Protein AF-A0A7S2IYB5-F1 (afdb_monomer_lite)

Foldseek 3Di:
DDPPPVVVVVLPPDVVSVCCVVVPQVVVLVVVVVVVVVCVVVVDPDDDDDDDDDDPPPCPVVSQVSSCVVCVVVVHHDDDDDQVVFFDDPVVLVVQCVVPVVDPQSNDPDDPPRGHPVVD

Structure (mmCIF, N/CA/C/O backbone):
data_AF-A0A7S2IYB5-F1
#
_entry.id   AF-A0A7S2IYB5-F1
#
loop_
_atom_site.group_PDB
_atom_site.id
_atom_site.type_symbol
_atom_site.label_atom_id
_atom_site.label_alt_id
_atom_site.label_comp_id
_atom_site.label_asym_id
_atom_site.label_entity_id
_atom_site.label_seq_id
_atom_site.pdbx_PDB_ins_code
_atom_site.Cartn_x
_atom_site.Cartn_y
_atom_site.Cartn_z
_atom_site.occupancy
_atom_site.B_iso_or_equiv
_atom_site.auth_seq_id
_atom_site.auth_comp_id
_atom_site.auth_asym_id
_atom_site.auth_atom_id
_atom_site.pdbx_PDB_model_num
ATOM 1 N N . ALA A 1 1 ? -10.067 -27.951 11.294 1.00 40.94 1 ALA A N 1
ATOM 2 C CA . ALA A 1 1 ? -9.115 -28.017 12.411 1.00 40.94 1 ALA A CA 1
ATOM 3 C C . ALA A 1 1 ? -7.715 -28.111 11.829 1.00 40.94 1 ALA A C 1
ATOM 5 O O . ALA A 1 1 ? -7.476 -28.970 10.992 1.00 40.94 1 ALA A O 1
ATOM 6 N N . ASP A 1 2 ? -6.868 -27.176 12.244 1.00 42.50 2 ASP A N 1
ATOM 7 C CA . ASP A 1 2 ? -5.415 -27.319 12.322 1.00 42.50 2 ASP A CA 1
ATOM 8 C C . ASP A 1 2 ? -4.551 -27.284 11.042 1.00 42.50 2 ASP A C 1
ATOM 10 O O . ASP A 1 2 ? -3.889 -28.244 10.660 1.00 42.50 2 ASP A O 1
ATOM 14 N N . ARG A 1 3 ? -4.496 -26.107 10.405 1.00 30.77 3 ARG A N 1
ATOM 15 C CA . ARG A 1 3 ? -3.267 -25.640 9.724 1.00 30.77 3 ARG A CA 1
ATOM 16 C C . ARG A 1 3 ? -2.701 -24.337 10.302 1.00 30.77 3 ARG A C 1
ATOM 18 O O . ARG A 1 3 ? -1.641 -23.899 9.879 1.00 30.77 3 ARG A O 1
ATOM 25 N N . LEU A 1 4 ? -3.401 -23.750 11.275 1.00 40.91 4 LEU A N 1
ATOM 26 C CA . LEU A 1 4 ? -2.976 -22.565 12.024 1.00 40.91 4 LEU A CA 1
ATOM 27 C C . LEU A 1 4 ? -2.431 -22.913 13.419 1.00 40.91 4 LEU A C 1
ATOM 29 O O . LEU A 1 4 ? -1.727 -22.092 13.985 1.00 40.91 4 LEU A O 1
ATOM 33 N N . GLY A 1 5 ? -2.721 -24.095 13.980 1.00 30.30 5 GLY A N 1
ATOM 34 C CA . GLY A 1 5 ? -2.285 -24.453 15.335 1.00 30.30 5 GLY A CA 1
ATOM 35 C C . GLY A 1 5 ? -0.816 -24.860 15.384 1.00 30.30 5 GLY A C 1
ATOM 36 O O . GLY A 1 5 ? -0.058 -24.317 16.175 1.00 30.30 5 GLY A O 1
ATOM 37 N N . ALA A 1 6 ? -0.369 -25.714 14.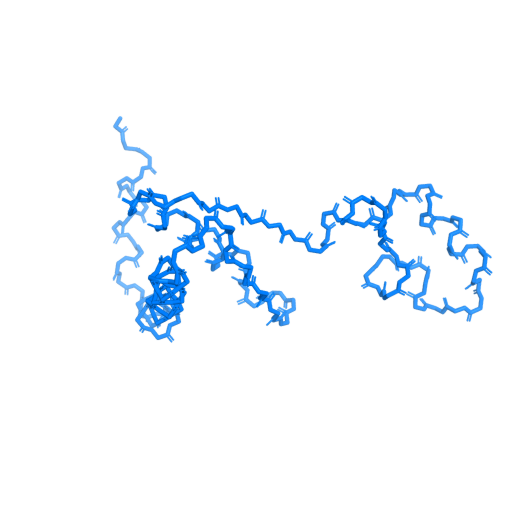461 1.00 36.09 6 ALA A N 1
ATOM 38 C CA . ALA A 1 6 ? 1.021 -26.187 14.449 1.00 36.09 6 ALA A CA 1
ATOM 39 C C . ALA A 1 6 ? 2.078 -25.112 14.094 1.00 36.09 6 ALA A C 1
ATOM 41 O O . ALA A 1 6 ? 3.246 -25.270 14.439 1.00 36.09 6 ALA A O 1
ATOM 42 N N . ALA A 1 7 ? 1.694 -24.028 13.405 1.00 41.44 7 ALA A N 1
ATOM 43 C CA . ALA A 1 7 ? 2.596 -22.916 13.073 1.00 41.44 7 ALA A CA 1
ATOM 44 C C . ALA A 1 7 ? 2.619 -21.811 14.148 1.00 41.44 7 ALA A C 1
ATOM 46 O O . ALA A 1 7 ? 3.586 -21.054 14.217 1.00 41.44 7 ALA A O 1
ATOM 47 N N . ASN A 1 8 ? 1.583 -21.730 14.992 1.00 45.66 8 ASN A N 1
ATOM 48 C CA . ASN A 1 8 ? 1.477 -20.714 16.042 1.00 45.66 8 ASN A CA 1
ATOM 49 C C . ASN A 1 8 ? 2.403 -20.998 17.232 1.00 45.66 8 ASN A C 1
ATOM 51 O O . ASN A 1 8 ? 2.962 -20.064 17.802 1.00 45.66 8 ASN A O 1
ATOM 55 N N . ASP A 1 9 ? 2.610 -22.270 17.575 1.00 42.50 9 ASP A N 1
ATOM 56 C CA . ASP A 1 9 ? 3.414 -22.646 18.746 1.00 42.50 9 ASP A CA 1
ATOM 57 C C . ASP A 1 9 ? 4.920 -22.402 18.543 1.00 42.50 9 ASP A C 1
ATOM 59 O O . ASP A 1 9 ? 5.639 -22.141 19.502 1.00 42.50 9 ASP A O 1
ATOM 63 N N . ALA A 1 10 ? 5.413 -22.419 17.299 1.00 45.22 10 ALA A N 1
ATOM 64 C CA . ALA A 1 10 ? 6.827 -22.175 16.995 1.00 45.22 10 ALA A CA 1
ATOM 65 C C . ALA A 1 10 ? 7.182 -20.681 16.846 1.00 45.22 10 ALA A C 1
ATOM 67 O O . ALA A 1 10 ? 8.354 -20.319 16.933 1.00 45.22 10 ALA A O 1
ATOM 68 N N . LEU A 1 11 ? 6.191 -19.811 16.613 1.00 52.22 11 LEU A N 1
ATOM 69 C CA . LEU A 1 11 ? 6.401 -18.367 16.445 1.00 52.22 11 LEU A CA 1
ATOM 70 C C . LEU A 1 11 ? 6.524 -17.624 17.786 1.00 52.22 11 LEU A C 1
ATOM 72 O O . LEU A 1 11 ? 7.065 -16.520 17.829 1.00 52.22 11 LEU A O 1
ATOM 76 N N . HIS A 1 12 ? 6.000 -18.219 18.862 1.00 55.97 12 HIS A N 1
ATOM 77 C CA . HIS A 1 12 ? 5.848 -17.576 20.167 1.00 55.97 12 HIS A CA 1
ATOM 78 C C . HIS A 1 12 ? 7.167 -17.386 20.935 1.00 55.97 12 HIS A C 1
ATOM 80 O O . HIS A 1 12 ? 7.266 -16.445 21.723 1.00 55.97 12 HIS A O 1
ATOM 86 N N . ASP A 1 13 ? 8.181 -18.215 20.659 1.00 64.12 13 ASP A N 1
ATOM 87 C CA . ASP A 1 13 ? 9.457 -18.231 21.392 1.00 64.12 13 ASP A CA 1
ATOM 88 C C . ASP A 1 13 ? 10.645 -17.641 20.605 1.00 64.12 13 ASP A C 1
ATOM 90 O O . ASP A 1 13 ? 11.777 -17.653 21.091 1.00 64.12 13 ASP A O 1
ATOM 94 N N . ASP A 1 14 ? 10.427 -17.090 19.402 1.00 83.12 14 ASP A N 1
ATOM 95 C CA . ASP A 1 14 ? 11.489 -16.382 18.677 1.00 83.12 14 ASP A CA 1
ATOM 96 C C . ASP A 1 14 ? 11.636 -14.944 19.225 1.00 83.12 14 ASP A C 1
ATOM 98 O O . ASP A 1 14 ? 10.764 -14.093 18.993 1.00 83.12 14 ASP A O 1
ATOM 102 N N . PRO A 1 15 ? 12.754 -14.608 19.903 1.00 85.25 15 PRO A N 1
ATOM 103 C CA . PRO A 1 15 ? 12.957 -13.276 20.470 1.00 85.25 15 PRO A CA 1
ATOM 104 C C . PRO A 1 15 ? 12.958 -12.175 19.401 1.00 85.25 15 PRO A C 1
ATOM 106 O O . PRO A 1 15 ? 12.638 -11.025 19.699 1.00 85.25 15 PRO A O 1
ATOM 109 N N . THR A 1 16 ? 13.275 -12.500 18.146 1.00 86.56 16 THR A N 1
ATOM 110 C CA . THR A 1 16 ? 13.240 -11.542 17.036 1.00 86.56 16 THR A CA 1
ATOM 111 C C . THR A 1 16 ? 11.812 -11.245 16.578 1.00 86.56 16 THR A C 1
ATOM 113 O O . THR A 1 16 ? 11.503 -10.114 16.196 1.00 86.56 16 THR A O 1
ATOM 116 N N . VAL A 1 17 ? 10.914 -12.233 16.637 1.00 85.62 17 VAL A N 1
ATOM 117 C CA . VAL A 1 17 ? 9.479 -12.042 16.385 1.00 85.62 17 VAL A CA 1
ATOM 118 C C . VAL A 1 17 ? 8.881 -11.187 17.494 1.00 85.62 17 VAL A C 1
ATOM 120 O O . VAL A 1 17 ? 8.264 -10.166 17.191 1.00 85.62 17 VAL A O 1
ATOM 123 N N . ALA A 1 18 ? 9.156 -11.520 18.757 1.00 87.88 18 ALA A N 1
ATOM 124 C CA . ALA A 1 18 ? 8.714 -10.721 19.897 1.00 87.88 18 ALA A CA 1
ATOM 125 C C . ALA A 1 18 ? 9.204 -9.266 19.791 1.00 87.88 18 ALA A C 1
ATOM 127 O O . ALA A 1 18 ? 8.406 -8.335 19.905 1.00 87.88 18 ALA A O 1
ATOM 128 N N . ALA A 1 19 ? 10.487 -9.051 19.480 1.00 91.44 19 ALA A N 1
ATOM 129 C CA . ALA A 1 19 ? 11.037 -7.711 19.301 1.00 91.44 19 ALA A CA 1
ATOM 130 C C . ALA A 1 19 ? 10.314 -6.924 18.195 1.00 91.44 19 ALA A C 1
ATOM 132 O O . ALA A 1 19 ? 9.983 -5.758 18.397 1.00 91.44 19 ALA A O 1
ATOM 133 N N . ARG A 1 20 ? 10.012 -7.548 17.047 1.00 91.12 20 ARG A N 1
ATOM 134 C CA . ARG A 1 20 ? 9.241 -6.900 15.971 1.00 91.12 20 ARG A CA 1
ATOM 135 C C . ARG A 1 20 ? 7.822 -6.553 16.411 1.00 91.12 20 ARG A C 1
ATOM 137 O O . ARG A 1 20 ? 7.370 -5.444 16.144 1.00 91.12 20 ARG A O 1
ATOM 144 N N . ILE A 1 21 ? 7.140 -7.449 17.119 1.00 91.00 21 ILE A N 1
ATOM 145 C CA . ILE A 1 21 ? 5.785 -7.196 17.620 1.00 91.00 21 ILE A CA 1
ATOM 146 C C . ILE A 1 21 ? 5.782 -5.990 18.564 1.00 91.00 21 ILE A C 1
ATOM 148 O O . ILE A 1 21 ? 5.049 -5.030 18.335 1.00 91.00 21 ILE A O 1
ATOM 152 N N . PHE A 1 22 ? 6.630 -6.010 19.594 1.00 93.44 22 PHE A N 1
ATOM 153 C CA . PHE A 1 22 ? 6.605 -4.997 20.649 1.00 93.44 22 PHE A CA 1
ATOM 154 C C . PHE A 1 22 ? 7.237 -3.665 20.249 1.00 93.44 22 PHE A C 1
ATOM 156 O O . PHE A 1 22 ? 6.799 -2.623 20.732 1.00 93.44 22 PHE A O 1
ATOM 163 N N . HIS A 1 23 ? 8.246 -3.672 19.376 1.00 93.38 23 HIS A N 1
ATOM 164 C CA . HIS A 1 23 ? 8.991 -2.459 19.031 1.00 93.38 23 HIS A CA 1
ATOM 165 C C . HIS A 1 23 ? 8.674 -1.894 17.647 1.00 93.38 23 HIS A C 1
ATOM 167 O O . HIS A 1 23 ? 9.096 -0.777 17.358 1.00 93.38 23 HIS A O 1
ATOM 173 N N . LEU A 1 24 ? 7.925 -2.612 16.805 1.00 92.94 24 LEU A N 1
ATOM 174 C CA . LEU A 1 24 ? 7.545 -2.130 15.476 1.00 92.94 24 LEU A CA 1
ATOM 175 C C . LEU A 1 24 ? 6.042 -2.258 15.214 1.00 92.94 24 LEU A C 1
ATOM 177 O O . LEU A 1 24 ? 5.393 -1.251 14.953 1.00 92.94 24 LEU A O 1
ATOM 181 N N . TYR A 1 25 ? 5.468 -3.458 15.305 1.00 94.31 25 TYR A N 1
ATOM 182 C CA . TYR A 1 25 ? 4.092 -3.696 14.854 1.00 94.31 25 TYR A CA 1
ATOM 183 C C . TYR A 1 25 ? 3.056 -3.032 15.763 1.00 94.31 25 TYR A C 1
ATOM 185 O O . TYR A 1 25 ? 2.233 -2.258 15.278 1.00 94.31 25 TYR A O 1
ATOM 193 N N . LEU A 1 26 ? 3.129 -3.266 17.079 1.00 95.31 26 LEU A N 1
ATOM 194 C CA . LEU A 1 26 ? 2.206 -2.660 18.040 1.00 95.31 26 LEU A CA 1
ATOM 195 C C . LEU A 1 26 ? 2.316 -1.128 18.075 1.00 95.31 26 LEU A C 1
ATOM 197 O O . LEU A 1 26 ? 1.274 -0.479 17.983 1.00 95.31 26 LEU A O 1
ATOM 201 N N . PRO A 1 27 ? 3.517 -0.514 18.151 1.00 97.06 27 PRO A N 1
ATOM 202 C CA . PRO A 1 27 ? 3.628 0.941 18.111 1.00 97.06 27 PRO A CA 1
ATOM 203 C C . PRO A 1 27 ? 3.019 1.560 16.850 1.00 97.06 27 PRO A C 1
ATOM 205 O O . PRO A 1 27 ? 2.295 2.547 16.952 1.00 97.06 27 PRO A O 1
ATOM 208 N N . VAL A 1 28 ? 3.264 0.972 15.671 1.00 96.00 28 VAL A N 1
ATOM 209 C CA . VAL A 1 28 ? 2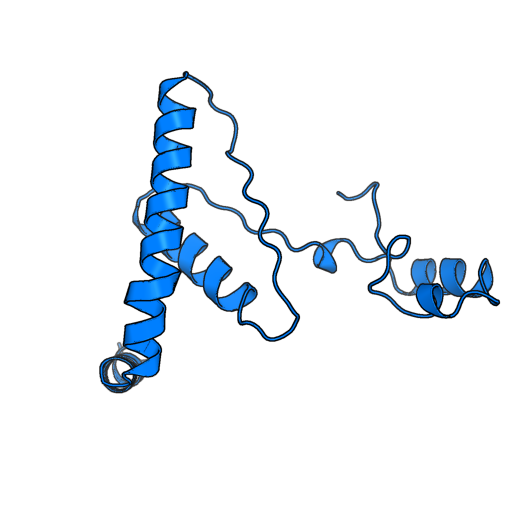.702 1.477 14.408 1.00 96.00 28 VAL A CA 1
ATOM 210 C C . VAL A 1 28 ? 1.183 1.311 14.377 1.00 96.00 28 VAL A C 1
ATOM 212 O O . VAL A 1 28 ? 0.484 2.244 13.987 1.00 96.00 28 VAL A O 1
ATOM 215 N N . TYR A 1 29 ? 0.663 0.167 14.828 1.00 96.62 29 TYR A N 1
ATOM 216 C CA . TYR A 1 29 ? -0.775 -0.067 14.940 1.00 96.62 29 TYR A CA 1
ATOM 217 C C . TYR A 1 29 ? -1.447 0.984 15.836 1.00 96.62 29 TYR A C 1
ATOM 219 O O . TYR A 1 29 ? -2.395 1.634 15.397 1.00 96.62 29 TYR A O 1
ATOM 227 N N . PHE A 1 30 ? -0.935 1.213 17.052 1.00 97.56 30 PHE A N 1
ATOM 228 C CA . PHE A 1 30 ? -1.527 2.184 17.977 1.00 97.56 30 PHE A CA 1
ATOM 229 C C . PHE A 1 30 ? -1.434 3.612 17.447 1.00 97.56 30 PHE A C 1
ATOM 231 O O . PHE A 1 30 ? -2.409 4.353 17.546 1.00 97.56 30 PHE A O 1
ATOM 238 N N . PHE A 1 31 ? -0.306 3.974 16.833 1.00 97.19 31 PHE A N 1
ATOM 239 C CA . PHE A 1 31 ? -0.138 5.272 16.190 1.00 97.19 31 PHE A CA 1
ATOM 240 C C . PHE A 1 31 ? -1.185 5.501 15.093 1.00 97.19 31 PHE A C 1
ATOM 242 O O . PHE A 1 31 ? -1.871 6.519 15.086 1.00 97.19 31 PHE A O 1
ATOM 249 N N . VAL A 1 32 ? -1.362 4.540 14.181 1.00 96.94 32 VAL A N 1
ATOM 250 C CA . VAL A 1 32 ? -2.358 4.664 13.108 1.00 96.94 32 VAL A CA 1
ATOM 251 C C . VAL A 1 32 ? -3.782 4.653 13.672 1.00 96.94 32 VAL A C 1
ATOM 253 O O . VAL A 1 32 ? -4.618 5.427 13.207 1.00 96.94 32 VAL A O 1
ATOM 256 N N . ARG A 1 33 ? -4.066 3.843 14.699 1.00 96.38 33 ARG A N 1
ATOM 257 C CA . ARG A 1 33 ? -5.380 3.822 15.355 1.00 96.38 33 ARG A CA 1
ATOM 258 C C . ARG A 1 33 ? -5.733 5.183 15.950 1.00 96.38 33 ARG A C 1
ATOM 260 O O . ARG A 1 33 ? -6.839 5.670 15.728 1.00 96.38 33 ARG A O 1
ATOM 267 N N . GLU A 1 34 ? -4.783 5.820 16.630 1.00 97.06 34 GLU A N 1
ATOM 268 C CA . GLU A 1 34 ? -4.956 7.162 17.185 1.00 97.06 34 GLU A CA 1
ATOM 269 C C . GLU A 1 34 ? -5.252 8.193 16.084 1.00 97.06 34 GLU A C 1
ATOM 271 O O . GLU A 1 34 ? -6.181 8.989 16.225 1.00 97.06 34 GLU A O 1
ATOM 276 N N . LEU A 1 35 ? -4.546 8.140 14.947 1.00 96.62 35 LEU A N 1
ATOM 277 C CA . LEU A 1 35 ? -4.832 9.017 13.804 1.00 96.62 35 LEU A CA 1
ATOM 278 C C . LEU A 1 35 ? -6.258 8.823 13.264 1.00 96.62 35 LEU A C 1
ATOM 280 O O . LEU A 1 35 ? -6.934 9.800 12.935 1.00 96.62 35 LEU A O 1
ATOM 284 N N . VAL A 1 36 ? -6.741 7.578 13.187 1.00 95.69 36 VAL A N 1
ATOM 285 C CA . VAL A 1 36 ? -8.118 7.283 12.757 1.00 95.69 36 VAL A CA 1
ATOM 286 C C . VAL A 1 36 ? -9.141 7.812 13.763 1.00 95.69 36 VAL A C 1
ATOM 288 O O . VAL A 1 36 ? -10.148 8.396 13.357 1.00 95.69 36 VAL A O 1
ATOM 291 N N . GLU A 1 37 ? -8.900 7.636 15.062 1.00 95.25 37 GLU A N 1
ATOM 292 C CA . GLU A 1 37 ? -9.767 8.151 16.129 1.00 95.25 37 GLU A CA 1
ATOM 293 C C . GLU A 1 37 ? -9.855 9.685 16.084 1.00 95.25 37 GLU A C 1
ATOM 295 O O . GLU A 1 37 ? -10.956 10.243 16.069 1.00 95.25 37 GLU A O 1
ATOM 300 N N . GLN A 1 38 ? -8.711 10.367 15.973 1.00 96.38 38 GLN A N 1
ATOM 301 C CA . GLN A 1 38 ? -8.636 11.824 15.851 1.00 96.38 38 GLN A CA 1
ATOM 302 C C . GLN A 1 38 ? -9.367 12.327 14.602 1.00 96.38 38 GLN A C 1
ATOM 304 O O . GLN A 1 38 ? -10.147 13.276 14.681 1.00 96.38 38 GLN A O 1
ATOM 309 N N . HIS A 1 39 ? -9.178 11.667 13.455 1.00 96.19 39 HIS A N 1
ATOM 310 C CA . HIS A 1 39 ? -9.859 12.029 12.211 1.00 96.19 39 HIS A CA 1
ATOM 311 C C . HIS A 1 39 ? -11.379 11.880 12.325 1.00 96.19 39 HIS A C 1
ATOM 313 O O . HIS A 1 39 ? -12.117 12.788 11.943 1.00 96.19 39 HIS A O 1
ATOM 319 N N . ARG A 1 40 ? -11.867 10.787 12.924 1.00 94.50 40 ARG A N 1
ATOM 320 C CA . ARG A 1 40 ? -13.306 10.580 13.169 1.00 94.50 40 ARG A CA 1
ATOM 321 C C . ARG A 1 40 ? -13.888 11.616 14.127 1.00 94.50 40 ARG A C 1
ATOM 323 O O . ARG A 1 40 ? -15.021 12.048 13.927 1.00 94.50 40 ARG A O 1
ATOM 330 N N . ALA A 1 41 ? -13.123 12.048 15.129 1.00 96.50 41 ALA A N 1
ATOM 331 C CA . ALA A 1 41 ? -13.554 13.077 16.074 1.00 96.50 41 ALA A CA 1
ATOM 332 C C . ALA A 1 41 ? -13.802 14.443 15.406 1.00 96.50 41 ALA A C 1
ATOM 334 O O . ALA A 1 41 ? -14.579 15.241 15.924 1.00 96.50 41 ALA A O 1
ATOM 335 N N . THR A 1 42 ? -13.218 14.698 14.227 1.00 96.81 42 THR A N 1
ATOM 336 C CA . THR A 1 42 ? -13.530 15.896 13.423 1.00 96.81 42 THR A CA 1
ATOM 337 C C . THR A 1 42 ? -14.906 15.842 12.744 1.00 96.81 42 THR A C 1
ATOM 339 O O . THR A 1 42 ? -15.340 16.831 12.157 1.00 96.81 42 THR A O 1
ATOM 342 N N . GLY A 1 43 ? -15.596 14.696 12.791 1.00 95.25 43 GLY A N 1
ATOM 343 C CA . GLY A 1 43 ? -16.832 14.444 12.049 1.00 95.25 43 GLY A CA 1
ATOM 344 C C . GLY A 1 43 ? -16.610 14.038 10.588 1.00 95.25 43 GLY A C 1
ATOM 345 O O . GLY A 1 43 ? -17.583 13.837 9.862 1.00 95.25 43 GLY A O 1
ATOM 346 N N . SER A 1 44 ? -15.355 13.903 10.142 1.00 93.94 44 SER A N 1
ATOM 347 C CA . SER A 1 44 ? -15.045 13.450 8.786 1.00 93.94 44 SER A CA 1
ATOM 348 C C . SER A 1 44 ? -15.399 11.976 8.579 1.00 93.94 44 SER A C 1
ATOM 350 O O . SER A 1 44 ? -15.127 11.117 9.419 1.00 93.94 44 SER A O 1
ATOM 352 N N . THR A 1 45 ? -15.967 11.677 7.411 1.00 90.81 45 THR A N 1
ATOM 353 C CA . THR A 1 45 ? -16.266 10.314 6.949 1.00 90.81 45 THR A CA 1
ATOM 354 C C . THR A 1 45 ? -15.274 9.817 5.898 1.00 90.81 45 THR A C 1
ATOM 356 O O . THR A 1 45 ? -15.447 8.719 5.372 1.00 90.81 45 THR A O 1
ATOM 359 N N . SER A 1 46 ? -14.262 10.618 5.542 1.00 94.50 46 SER A N 1
ATOM 360 C CA . SER A 1 46 ? -13.234 10.214 4.580 1.00 94.50 46 SER A CA 1
ATOM 361 C C . SER A 1 46 ? -12.262 9.209 5.200 1.00 94.50 46 SER A C 1
ATOM 363 O O . SER A 1 46 ? -12.063 9.193 6.415 1.00 94.50 46 SER A O 1
ATOM 365 N N . ALA A 1 47 ? -11.604 8.408 4.363 1.00 94.25 47 ALA A N 1
ATOM 366 C CA . ALA A 1 47 ? -10.506 7.560 4.814 1.00 94.25 47 ALA A CA 1
ATOM 367 C C . ALA A 1 47 ? -9.302 8.403 5.278 1.00 94.25 47 ALA A C 1
ATOM 369 O O . ALA A 1 47 ? -9.076 9.509 4.778 1.00 94.25 47 ALA A O 1
ATOM 370 N N . VAL A 1 48 ? -8.518 7.850 6.206 1.00 96.00 48 VAL A N 1
ATOM 371 C CA . VAL A 1 48 ? -7.191 8.365 6.564 1.00 96.00 48 VAL A CA 1
ATOM 372 C C . VAL A 1 48 ? -6.166 7.688 5.661 1.00 96.00 48 VAL A C 1
ATOM 374 O O . VAL A 1 48 ? -6.054 6.464 5.666 1.00 96.00 48 VAL A O 1
ATOM 377 N N . ALA A 1 49 ? -5.427 8.475 4.882 1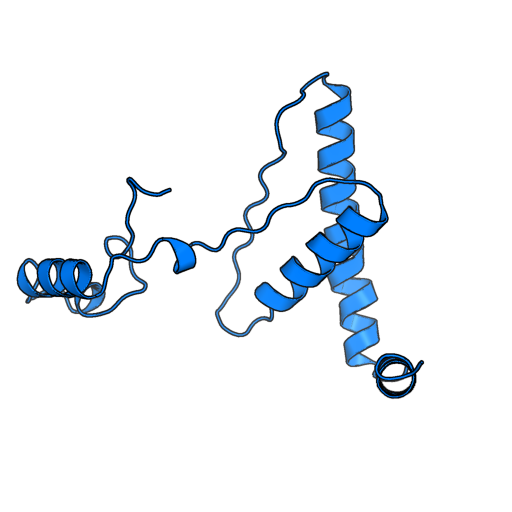.00 95.25 49 ALA A N 1
ATOM 378 C CA . ALA A 1 49 ? -4.365 7.965 4.022 1.00 95.25 49 ALA A CA 1
ATOM 379 C C . ALA A 1 49 ? -3.037 7.917 4.790 1.00 95.25 49 ALA A C 1
ATOM 381 O O . ALA A 1 49 ? -2.569 8.941 5.288 1.00 95.25 49 ALA A O 1
ATOM 382 N N . ILE A 1 50 ? -2.420 6.735 4.860 1.00 94.81 50 ILE A N 1
ATOM 383 C CA . ILE A 1 50 ? -1.126 6.518 5.517 1.00 94.81 50 ILE A CA 1
ATOM 384 C C . ILE A 1 50 ? -0.114 6.054 4.470 1.00 94.81 50 ILE A C 1
ATOM 386 O O . ILE A 1 50 ? -0.239 4.967 3.911 1.00 94.81 50 ILE A O 1
ATOM 390 N N . GLY A 1 51 ? 0.897 6.880 4.205 1.00 94.50 51 GLY A N 1
ATOM 391 C CA . GLY A 1 51 ? 2.009 6.519 3.328 1.00 94.50 51 GLY A CA 1
ATOM 392 C C . GLY A 1 51 ? 3.099 5.778 4.097 1.00 94.50 51 GLY A C 1
ATOM 393 O O . GLY A 1 51 ? 3.592 6.286 5.103 1.00 94.50 51 GLY A O 1
ATOM 394 N N . LEU A 1 52 ? 3.514 4.605 3.609 1.00 93.00 52 LEU A N 1
ATOM 395 C CA . LEU A 1 52 ? 4.617 3.841 4.194 1.00 93.00 52 LEU A CA 1
ATOM 396 C C . LEU A 1 52 ? 5.758 3.667 3.187 1.00 93.00 52 LEU A C 1
ATOM 398 O O . LEU A 1 52 ? 5.604 3.014 2.156 1.00 93.00 52 LEU A O 1
ATOM 402 N N . SER A 1 53 ? 6.921 4.231 3.513 1.00 91.75 53 SER A N 1
ATOM 403 C CA . SER A 1 53 ? 8.142 4.127 2.712 1.00 91.75 53 SER A CA 1
ATOM 404 C C . SER A 1 53 ? 9.245 3.466 3.522 1.00 91.75 53 SER A C 1
ATOM 406 O O . SER A 1 53 ? 9.478 3.823 4.676 1.00 91.75 53 SER A O 1
ATOM 408 N N . ALA A 1 54 ? 9.914 2.489 2.918 1.00 89.31 54 ALA A N 1
ATOM 409 C CA . ALA A 1 54 ? 11.039 1.796 3.520 1.00 89.31 54 ALA A CA 1
ATOM 410 C C . ALA A 1 54 ? 11.872 1.085 2.434 1.00 89.31 54 ALA A C 1
ATOM 412 O O . ALA A 1 54 ? 11.331 0.775 1.366 1.00 89.31 54 ALA A O 1
ATOM 413 N N . PRO A 1 55 ? 13.166 0.801 2.683 1.00 89.88 55 PRO A N 1
ATOM 414 C CA . PRO A 1 55 ? 14.029 0.113 1.722 1.00 89.88 55 PRO A CA 1
ATOM 415 C C . PRO A 1 55 ? 13.465 -1.237 1.261 1.00 89.88 55 PRO A C 1
ATOM 417 O O . PRO A 1 55 ? 12.768 -1.924 2.010 1.00 89.88 55 PRO A O 1
ATOM 420 N N . GLN A 1 56 ? 13.791 -1.663 0.041 1.00 85.75 56 GLN A N 1
ATOM 421 C CA . GLN A 1 56 ? 13.361 -2.972 -0.452 1.00 85.75 56 GLN A CA 1
ATOM 422 C C . GLN A 1 56 ? 13.879 -4.097 0.462 1.00 85.75 56 GLN A C 1
ATOM 424 O O . GLN A 1 56 ? 15.017 -4.067 0.924 1.00 85.75 56 GLN A O 1
ATOM 429 N N . GLY A 1 57 ? 13.028 -5.088 0.737 1.00 87.25 57 GLY A N 1
ATOM 430 C CA . GLY A 1 57 ? 13.372 -6.217 1.610 1.00 87.25 57 GLY A CA 1
ATOM 431 C C . GLY A 1 57 ? 13.253 -5.938 3.113 1.00 87.25 57 GLY A C 1
ATOM 432 O O . GLY A 1 57 ? 13.478 -6.844 3.905 1.00 87.25 57 GLY A O 1
ATOM 433 N N . CYS A 1 58 ? 12.838 -4.737 3.533 1.00 88.50 58 CYS A N 1
ATOM 434 C CA . CYS A 1 58 ? 12.659 -4.399 4.954 1.00 88.50 58 CYS A CA 1
ATOM 435 C C . CYS A 1 58 ? 11.424 -5.033 5.632 1.00 88.50 58 CYS A C 1
ATOM 437 O O . CYS A 1 58 ? 11.215 -4.830 6.824 1.00 88.50 58 CYS A O 1
ATOM 439 N N . GLY A 1 59 ? 10.572 -5.744 4.884 1.00 89.00 59 GLY A N 1
ATOM 440 C CA . GLY A 1 59 ? 9.327 -6.315 5.410 1.00 89.00 59 GLY A CA 1
ATOM 441 C C . GLY A 1 59 ? 8.119 -5.368 5.417 1.00 89.00 59 GLY A C 1
ATOM 442 O O . GLY A 1 59 ? 7.162 -5.629 6.139 1.00 89.00 59 GLY A O 1
ATOM 443 N N . LYS A 1 60 ? 8.120 -4.295 4.607 1.00 92.94 60 LYS A N 1
ATOM 444 C CA . LYS A 1 60 ? 6.964 -3.387 4.437 1.00 92.94 60 LYS A CA 1
ATOM 445 C C . LYS A 1 60 ? 5.657 -4.139 4.173 1.00 92.94 60 LYS A C 1
ATOM 447 O O . LYS A 1 60 ? 4.668 -3.866 4.838 1.00 92.94 60 LYS A O 1
ATOM 452 N N . THR A 1 61 ? 5.661 -5.072 3.222 1.00 92.00 61 THR A N 1
ATOM 453 C CA . THR A 1 61 ? 4.457 -5.832 2.857 1.00 92.00 61 THR A CA 1
ATOM 454 C C . THR A 1 61 ? 3.933 -6.624 4.052 1.00 92.00 61 THR A C 1
ATOM 456 O O . THR A 1 61 ? 2.760 -6.512 4.373 1.00 92.00 61 THR A O 1
ATOM 459 N N . THR A 1 62 ? 4.822 -7.286 4.797 1.00 92.88 62 THR A N 1
ATOM 460 C CA . THR A 1 62 ? 4.467 -8.022 6.019 1.00 92.88 62 THR A CA 1
ATOM 461 C C . THR A 1 62 ? 3.865 -7.119 7.098 1.00 92.88 62 THR A C 1
ATOM 463 O O . THR A 1 62 ? 2.881 -7.489 7.727 1.00 92.88 62 THR A O 1
ATOM 466 N N . LEU A 1 63 ? 4.429 -5.925 7.318 1.00 93.50 63 LEU A N 1
ATOM 467 C CA . LEU A 1 63 ? 3.860 -4.952 8.257 1.00 93.50 63 LEU A CA 1
ATOM 468 C C . LEU A 1 63 ? 2.466 -4.487 7.808 1.00 93.50 63 LEU A C 1
ATOM 470 O O . LEU A 1 63 ? 1.561 -4.401 8.630 1.00 93.50 63 LEU A O 1
ATOM 474 N N . VAL A 1 64 ? 2.297 -4.177 6.521 1.00 94.88 64 VAL A N 1
ATOM 475 C CA . VAL A 1 64 ? 1.023 -3.694 5.971 1.00 94.88 64 VAL A CA 1
ATOM 476 C C . VAL A 1 64 ? -0.061 -4.769 6.052 1.00 94.88 64 VAL A C 1
ATOM 478 O O . VAL A 1 64 ? -1.159 -4.461 6.498 1.00 94.88 64 VAL A O 1
ATOM 481 N N . GLU A 1 65 ? 0.245 -6.017 5.694 1.00 94.12 65 GLU A N 1
ATOM 482 C CA . GLU A 1 65 ? -0.680 -7.155 5.819 1.00 94.12 65 GLU A CA 1
ATOM 483 C C . GLU A 1 65 ? -1.144 -7.336 7.270 1.00 94.12 65 GLU A C 1
ATOM 485 O O . GLU A 1 65 ? -2.343 -7.383 7.532 1.00 94.12 65 GLU A O 1
ATOM 490 N N . LEU A 1 66 ? -0.208 -7.315 8.227 1.00 94.19 66 LEU A N 1
ATOM 491 C CA . LEU A 1 66 ? -0.533 -7.405 9.652 1.00 94.19 66 LEU A CA 1
ATOM 492 C C . LEU A 1 66 ? -1.443 -6.261 10.110 1.00 94.19 66 LEU A C 1
ATOM 494 O O . LEU A 1 66 ? -2.385 -6.494 10.864 1.00 94.19 66 LEU A O 1
ATOM 498 N N . LEU A 1 67 ? -1.172 -5.025 9.680 1.00 94.81 67 LEU A N 1
ATOM 499 C CA . LEU A 1 67 ? -2.004 -3.873 10.033 1.00 94.81 67 LEU A CA 1
ATOM 500 C C . LEU A 1 67 ? -3.416 -3.997 9.457 1.00 94.81 67 LEU A C 1
ATOM 502 O O . LEU A 1 67 ? -4.374 -3.701 10.166 1.00 94.81 67 LEU A O 1
ATOM 506 N N . VAL A 1 68 ? -3.554 -4.441 8.204 1.00 95.94 68 VAL A N 1
ATOM 507 C CA . VAL A 1 68 ? -4.863 -4.671 7.574 1.00 95.94 68 VAL A CA 1
ATOM 508 C C . VAL A 1 68 ? -5.661 -5.703 8.370 1.00 95.94 68 VAL A C 1
ATOM 510 O O . VAL A 1 68 ? -6.812 -5.432 8.716 1.00 95.94 68 VAL A O 1
ATOM 513 N N . ASP A 1 69 ? -5.043 -6.832 8.726 1.00 95.31 69 ASP A N 1
ATOM 514 C CA . ASP A 1 69 ? -5.687 -7.887 9.514 1.00 95.31 69 ASP A CA 1
ATOM 515 C C . ASP A 1 69 ? -6.066 -7.403 10.923 1.00 95.31 69 ASP A C 1
ATOM 517 O O . ASP A 1 69 ? -7.183 -7.643 11.388 1.00 95.31 69 ASP A O 1
ATOM 521 N N . ALA A 1 70 ? -5.167 -6.677 11.596 1.00 95.31 70 ALA A N 1
ATOM 522 C CA . ALA A 1 70 ? -5.413 -6.129 12.928 1.00 95.31 70 ALA A CA 1
ATOM 523 C C . ALA A 1 70 ? -6.569 -5.117 12.921 1.00 95.31 70 ALA A C 1
ATOM 525 O O . ALA A 1 70 ? -7.488 -5.216 13.730 1.00 95.31 70 ALA A O 1
ATOM 526 N N . PHE A 1 71 ? -6.578 -4.180 11.970 1.00 96.25 71 PHE A N 1
ATOM 527 C CA . PHE A 1 71 ? -7.660 -3.205 11.852 1.00 96.25 71 PHE A CA 1
ATOM 528 C C . PHE A 1 71 ? -8.992 -3.850 11.471 1.00 96.25 71 PHE A C 1
ATOM 530 O O . PHE A 1 71 ? -10.026 -3.443 12.001 1.00 96.25 71 PHE A O 1
ATOM 537 N N . ALA A 1 72 ? -8.984 -4.879 10.620 1.00 95.88 72 ALA A N 1
ATOM 538 C CA . ALA A 1 72 ? -10.189 -5.646 10.325 1.00 95.88 72 ALA A CA 1
ATOM 539 C C . ALA A 1 72 ? -10.741 -6.336 11.585 1.00 95.88 72 ALA A C 1
ATOM 541 O O . ALA A 1 72 ? -11.954 -6.318 11.807 1.00 95.88 72 ALA A O 1
ATOM 542 N N . ALA A 1 73 ? -9.868 -6.885 12.439 1.00 95.56 73 ALA A N 1
ATOM 543 C CA . ALA A 1 73 ? -10.260 -7.482 13.717 1.00 95.56 73 ALA A CA 1
ATOM 544 C C . ALA A 1 73 ? -10.881 -6.463 14.695 1.00 95.56 73 ALA A C 1
ATOM 546 O O . ALA A 1 73 ? -11.782 -6.822 15.453 1.00 95.56 73 ALA A O 1
ATOM 547 N N . ASP A 1 74 ? -10.488 -5.189 14.618 1.00 94.25 74 ASP A N 1
ATOM 548 C CA . ASP A 1 74 ? -11.095 -4.089 15.386 1.00 94.25 74 ASP A CA 1
ATOM 549 C C . ASP A 1 74 ? -12.342 -3.474 14.732 1.00 94.25 74 ASP A C 1
ATOM 551 O O . ASP A 1 74 ? -12.874 -2.464 15.202 1.00 94.25 74 ASP A O 1
ATOM 555 N N . GLY A 1 75 ? -12.822 -4.048 13.627 1.00 94.56 75 GLY A N 1
ATOM 556 C CA . GLY A 1 75 ? -14.000 -3.555 12.914 1.00 94.56 75 GLY A CA 1
ATOM 557 C C . GLY A 1 75 ? -13.745 -2.300 12.072 1.00 94.56 75 GLY A C 1
ATOM 558 O O . GLY A 1 75 ? -14.695 -1.605 11.699 1.00 94.56 75 GLY A O 1
ATOM 559 N N . LEU A 1 76 ? -12.486 -1.990 11.752 1.00 93.56 76 LEU A N 1
ATOM 560 C CA . LEU A 1 76 ? -12.120 -0.917 10.832 1.00 93.56 76 LEU A CA 1
ATOM 561 C C . LEU A 1 76 ? -11.979 -1.450 9.400 1.00 93.56 76 LEU A C 1
ATOM 563 O O . LEU A 1 76 ? -11.367 -2.484 9.147 1.00 93.56 76 LEU A O 1
ATOM 567 N N . SER A 1 77 ? -12.509 -0.695 8.435 1.00 94.19 77 SER A N 1
ATOM 568 C CA . SER A 1 77 ? -12.262 -0.948 7.014 1.00 94.19 77 SER A CA 1
ATOM 569 C C . SER A 1 77 ? -10.893 -0.391 6.634 1.00 94.19 77 SER A C 1
ATOM 571 O O . SER A 1 77 ? -10.692 0.824 6.675 1.00 94.19 77 SER A O 1
ATOM 573 N N . CYS A 1 78 ? -9.974 -1.265 6.235 1.00 95.62 78 CYS A N 1
ATOM 574 C CA . CYS A 1 78 ? -8.631 -0.910 5.788 1.00 95.62 78 CYS A CA 1
ATOM 575 C C . CYS A 1 78 ? -8.387 -1.475 4.384 1.00 95.62 78 CYS A C 1
ATOM 577 O O . CYS A 1 78 ? -8.776 -2.603 4.090 1.00 95.62 78 CYS A O 1
ATOM 579 N N . ALA A 1 79 ? -7.750 -0.687 3.522 1.00 94.19 79 ALA A N 1
ATOM 580 C CA . ALA A 1 79 ? -7.286 -1.124 2.214 1.00 94.19 79 ALA A CA 1
ATOM 581 C C . ALA A 1 79 ? -5.811 -0.752 2.075 1.00 94.19 79 ALA A C 1
ATOM 583 O O . ALA A 1 79 ? -5.402 0.343 2.465 1.00 94.19 79 ALA A O 1
ATOM 584 N N . ALA A 1 80 ? -5.027 -1.668 1.518 1.00 94.88 80 ALA A N 1
ATOM 585 C CA . ALA A 1 80 ? -3.633 -1.442 1.185 1.00 94.88 80 ALA A CA 1
ATOM 586 C C . ALA A 1 80 ? -3.490 -1.306 -0.329 1.00 94.88 80 ALA A C 1
ATOM 588 O O . ALA A 1 80 ? -4.131 -2.034 -1.085 1.00 94.88 80 ALA A O 1
ATOM 589 N N . VAL A 1 81 ? -2.631 -0.387 -0.752 1.00 93.69 81 VAL A N 1
ATOM 590 C CA . VAL A 1 81 ? -2.246 -0.227 -2.151 1.00 93.69 81 VAL A CA 1
ATOM 591 C C . VAL A 1 81 ? -0.739 -0.022 -2.223 1.00 93.69 81 VAL A C 1
ATOM 593 O O . VAL A 1 81 ? -0.165 0.683 -1.385 1.00 93.69 81 VAL A O 1
ATOM 596 N N . SER A 1 82 ? -0.083 -0.665 -3.185 1.00 92.81 82 SER A N 1
ATOM 597 C CA . SER A 1 82 ? 1.339 -0.469 -3.448 1.00 92.81 82 SER A CA 1
ATOM 598 C C . SER A 1 82 ? 1.527 0.463 -4.634 1.00 92.81 82 SER A C 1
ATOM 600 O O . SER A 1 82 ? 0.798 0.389 -5.615 1.00 92.81 82 SER A O 1
ATOM 602 N N . ILE A 1 83 ? 2.569 1.296 -4.597 1.00 91.69 83 ILE A N 1
ATOM 603 C CA . ILE A 1 83 ? 2.976 2.063 -5.782 1.00 91.69 83 ILE A CA 1
ATOM 604 C C . ILE A 1 83 ? 3.320 1.134 -6.956 1.00 91.69 83 ILE A C 1
ATOM 606 O O . ILE A 1 83 ? 3.038 1.457 -8.104 1.00 91.69 83 ILE A O 1
ATOM 610 N N . ASP A 1 84 ? 3.844 -0.055 -6.650 1.00 90.75 84 ASP A N 1
ATOM 611 C CA . ASP A 1 84 ? 4.188 -1.070 -7.644 1.00 90.75 84 ASP A CA 1
ATOM 612 C C . ASP A 1 84 ? 2.949 -1.623 -8.382 1.00 90.75 84 ASP A C 1
ATOM 614 O O . ASP A 1 84 ? 3.091 -2.176 -9.473 1.00 90.75 84 ASP A O 1
ATOM 618 N N . ASP A 1 85 ? 1.737 -1.461 -7.832 1.00 92.06 85 ASP A N 1
ATOM 619 C CA . ASP A 1 85 ? 0.489 -1.859 -8.504 1.00 92.06 85 ASP A CA 1
ATOM 620 C C . ASP A 1 85 ? 0.157 -0.930 -9.683 1.00 92.06 85 ASP A C 1
ATOM 622 O O . ASP A 1 85 ? -0.607 -1.296 -10.574 1.00 92.06 85 ASP A O 1
ATOM 626 N N . PHE A 1 86 ? 0.777 0.253 -9.717 1.00 94.56 86 PHE A N 1
ATOM 627 C CA . PHE A 1 86 ? 0.595 1.272 -10.745 1.00 94.56 86 PHE A CA 1
ATOM 628 C C . PHE A 1 86 ? 1.759 1.324 -11.736 1.00 94.56 86 PHE A C 1
ATOM 630 O O . PHE A 1 86 ? 1.980 2.358 -12.362 1.00 94.56 86 PHE A O 1
ATOM 637 N N . TYR A 1 87 ? 2.547 0.257 -11.895 1.00 95.81 87 TYR A N 1
ATOM 638 C CA . TYR A 1 87 ? 3.507 0.213 -13.000 1.00 95.81 87 TYR A CA 1
ATOM 639 C C . TYR A 1 87 ? 2.794 0.278 -14.353 1.00 95.81 87 TYR A C 1
ATOM 641 O O . TYR A 1 87 ? 1.720 -0.294 -14.539 1.00 95.81 87 TYR A O 1
ATOM 649 N N . LEU A 1 88 ? 3.449 0.921 -15.322 1.00 95.94 88 LEU A N 1
ATOM 650 C CA . LEU A 1 88 ? 3.052 0.836 -16.724 1.00 95.94 88 LEU A CA 1
ATOM 651 C C . LEU A 1 88 ? 2.955 -0.627 -17.170 1.00 95.94 88 LEU A C 1
ATOM 653 O O . LEU A 1 88 ? 3.715 -1.493 -16.715 1.00 95.94 88 LEU A O 1
ATOM 657 N N . THR A 1 89 ? 2.067 -0.904 -18.125 1.00 95.44 89 THR A N 1
ATOM 658 C CA . THR A 1 89 ? 2.066 -2.217 -18.776 1.00 95.44 89 THR A CA 1
ATOM 659 C C . THR A 1 89 ? 3.410 -2.458 -19.467 1.00 95.44 89 THR A C 1
ATOM 661 O O . THR A 1 89 ? 4.109 -1.515 -19.839 1.00 95.44 89 THR A O 1
ATOM 664 N N . GLY A 1 90 ? 3.772 -3.723 -19.713 1.00 95.31 90 GLY A N 1
ATOM 665 C CA . GLY A 1 90 ? 5.035 -4.041 -20.396 1.00 95.31 90 GLY A CA 1
ATOM 666 C C . GLY A 1 90 ? 5.201 -3.290 -21.725 1.00 95.31 90 GLY A C 1
ATOM 667 O O . GLY A 1 90 ? 6.249 -2.712 -21.985 1.00 95.31 9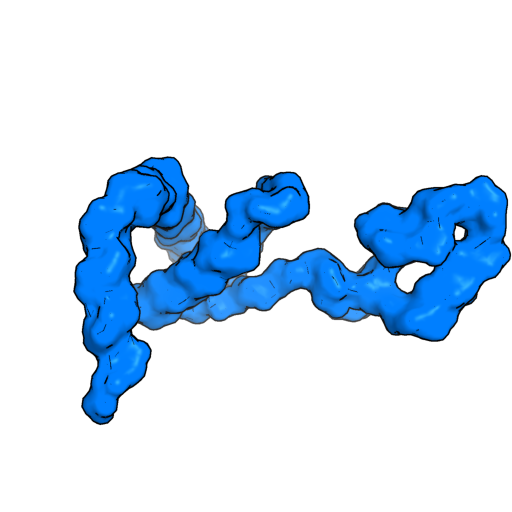0 GLY A O 1
ATOM 668 N N . ARG A 1 91 ? 4.117 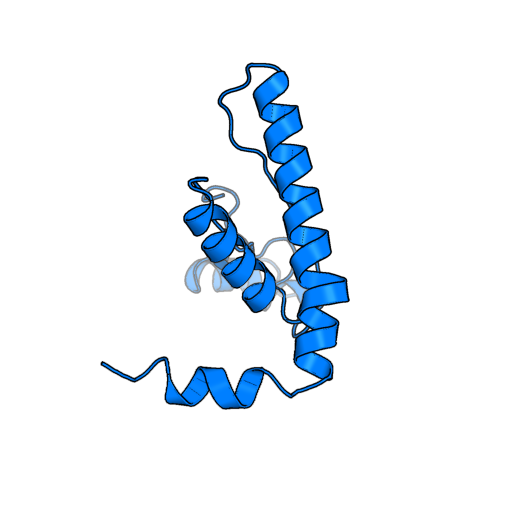-3.179 -22.507 1.00 96.69 91 ARG A N 1
ATOM 669 C CA . ARG A 1 91 ? 4.100 -2.431 -23.773 1.00 96.69 91 ARG A CA 1
ATOM 670 C C . ARG A 1 91 ? 4.368 -0.935 -23.580 1.00 96.69 91 ARG A C 1
ATOM 672 O O . ARG A 1 91 ? 5.046 -0.325 -24.397 1.00 96.69 91 ARG A O 1
ATOM 679 N N . GLU A 1 92 ? 3.798 -0.319 -22.550 1.00 96.81 92 GLU A N 1
ATOM 680 C CA . GLU A 1 92 ? 4.020 1.103 -22.262 1.00 96.81 92 GLU A CA 1
ATOM 681 C C . GLU A 1 92 ? 5.425 1.357 -21.721 1.00 96.81 92 GLU A C 1
ATOM 683 O O . GLU A 1 92 ? 6.058 2.335 -22.113 1.00 96.81 92 GLU A O 1
ATOM 688 N N . GLN A 1 93 ? 5.949 0.444 -20.902 1.00 97.75 93 GLN A N 1
ATOM 689 C CA . GLN A 1 93 ? 7.333 0.488 -20.445 1.00 97.75 93 GLN A CA 1
ATOM 690 C C . GLN A 1 93 ? 8.321 0.405 -21.620 1.00 97.75 93 GLN A C 1
ATOM 692 O O . GLN A 1 93 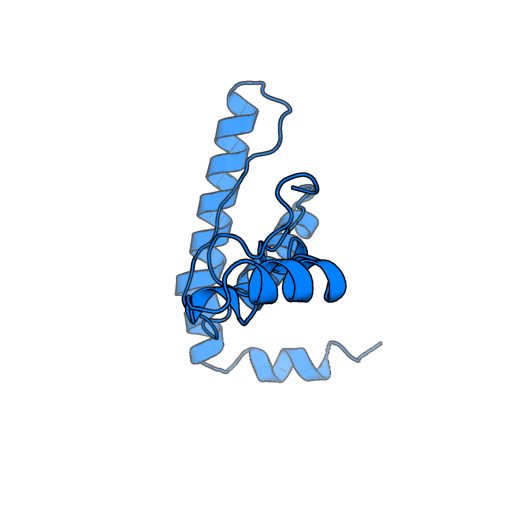? 9.292 1.162 -21.642 1.00 97.75 93 GLN A O 1
ATOM 697 N N . ASP A 1 94 ? 8.059 -0.442 -22.622 1.00 97.31 94 ASP A N 1
ATOM 698 C CA . ASP A 1 94 ? 8.878 -0.527 -23.839 1.00 97.31 94 ASP A CA 1
ATOM 699 C C . ASP A 1 94 ? 8.869 0.796 -24.627 1.00 97.31 94 ASP A C 1
ATOM 701 O O . ASP A 1 94 ? 9.906 1.249 -25.118 1.00 97.31 94 ASP A O 1
ATOM 705 N N . ILE A 1 95 ? 7.708 1.460 -24.711 1.00 97.19 95 ILE A N 1
ATOM 706 C CA . ILE A 1 95 ? 7.575 2.777 -25.354 1.00 97.19 95 ILE A CA 1
ATOM 707 C C . ILE A 1 95 ? 8.392 3.831 -24.598 1.00 97.19 95 ILE A C 1
ATOM 709 O O . ILE A 1 95 ? 9.112 4.613 -25.227 1.00 97.19 95 ILE A O 1
ATOM 713 N N . VAL A 1 96 ? 8.318 3.852 -23.263 1.00 97.12 96 VAL A N 1
ATOM 714 C CA . VAL A 1 96 ? 9.100 4.770 -22.418 1.00 97.12 96 VAL A CA 1
ATOM 715 C C . VAL A 1 96 ? 10.600 4.532 -22.598 1.00 97.12 96 VAL A C 1
ATOM 717 O O . VAL A 1 96 ? 11.346 5.486 -22.836 1.00 97.12 96 VAL A O 1
ATOM 720 N N . ALA A 1 97 ? 11.040 3.273 -22.564 1.00 97.44 97 ALA A N 1
ATOM 721 C CA . ALA A 1 97 ? 12.439 2.901 -22.750 1.00 97.44 97 ALA A CA 1
ATOM 722 C C . ALA A 1 97 ? 12.976 3.359 -24.118 1.00 97.44 97 ALA A C 1
ATOM 724 O O . ALA A 1 97 ? 14.039 3.981 -24.182 1.00 97.44 97 ALA A O 1
ATOM 725 N N . ALA A 1 98 ? 12.212 3.134 -25.195 1.00 97.19 98 ALA A N 1
ATOM 726 C CA . ALA A 1 98 ? 12.577 3.545 -26.552 1.00 97.19 98 ALA A CA 1
ATOM 727 C C . ALA A 1 98 ? 12.604 5.074 -26.725 1.00 97.19 98 ALA A C 1
ATOM 729 O O . ALA A 1 98 ? 13.528 5.615 -27.335 1.00 97.19 98 ALA A O 1
ATOM 730 N N . THR A 1 99 ? 11.624 5.782 -26.156 1.00 97.44 99 THR A N 1
ATOM 731 C CA . THR A 1 99 ? 11.539 7.255 -26.215 1.00 97.44 99 THR A CA 1
ATOM 732 C C . THR A 1 99 ? 12.703 7.918 -25.474 1.00 97.44 99 THR A C 1
ATOM 734 O O . THR A 1 99 ? 13.161 8.997 -25.853 1.00 97.44 99 THR A O 1
ATOM 737 N N . HIS A 1 100 ? 13.227 7.252 -24.444 1.00 96.94 100 HIS A N 1
ATOM 738 C CA . HIS A 1 100 ? 14.316 7.741 -23.605 1.00 96.94 100 HIS A CA 1
ATOM 739 C C . HIS A 1 100 ? 15.545 6.822 -23.645 1.00 96.94 100 HIS A C 1
ATOM 741 O O . HIS A 1 100 ? 16.161 6.573 -22.611 1.00 96.94 100 HIS A O 1
ATOM 747 N N . ALA A 1 101 ? 15.934 6.352 -24.835 1.00 96.25 101 ALA A N 1
ATOM 748 C CA . ALA A 1 101 ? 16.990 5.347 -25.020 1.00 96.25 101 ALA A CA 1
ATOM 749 C C . ALA A 1 101 ? 18.353 5.706 -24.388 1.00 96.25 101 ALA A C 1
ATOM 751 O O . ALA A 1 101 ? 19.120 4.823 -24.014 1.00 96.25 101 ALA A O 1
ATOM 752 N N . SER A 1 102 ? 18.672 6.997 -24.240 1.00 97.31 102 SER A N 1
ATOM 753 C CA . SER A 1 102 ? 19.911 7.451 -23.592 1.00 97.31 102 SER A CA 1
ATOM 754 C C . SER A 1 102 ? 19.829 7.522 -22.062 1.00 97.31 102 SER A C 1
ATOM 756 O O . SER A 1 102 ? 20.843 7.781 -21.416 1.00 97.31 102 SER A O 1
ATOM 758 N N . ASN A 1 103 ? 18.642 7.354 -21.471 1.00 96.88 103 ASN A N 1
ATOM 759 C CA . ASN A 1 103 ? 18.431 7.416 -20.029 1.00 96.88 103 ASN A CA 1
ATOM 760 C C . ASN A 1 103 ? 18.379 5.994 -19.439 1.00 96.88 103 ASN A C 1
ATOM 762 O O . ASN A 1 103 ? 17.351 5.323 -19.575 1.00 96.88 103 ASN A O 1
ATOM 766 N N . PRO A 1 104 ? 19.436 5.536 -18.738 1.00 96.06 104 PRO A N 1
ATOM 767 C CA . PRO A 1 104 ? 19.486 4.184 -18.184 1.00 96.06 104 PRO A CA 1
ATOM 768 C C . PRO A 1 104 ? 18.430 3.943 -17.096 1.00 96.06 104 PRO A C 1
ATOM 770 O O . PRO A 1 104 ? 18.022 2.805 -16.888 1.00 96.06 104 PRO A O 1
ATOM 773 N N . LEU A 1 105 ? 17.948 4.996 -16.426 1.00 96.62 105 LEU A N 1
ATOM 774 C CA . LEU A 1 105 ? 16.963 4.880 -15.347 1.00 96.62 105 LEU A CA 1
ATOM 775 C C . LEU A 1 105 ? 15.555 4.549 -15.855 1.00 96.62 105 LEU A C 1
ATOM 777 O O . LEU A 1 105 ? 14.744 4.051 -15.082 1.00 96.62 105 LEU A O 1
ATOM 781 N N . LEU A 1 106 ? 15.267 4.812 -17.132 1.00 96.88 106 LEU A N 1
ATOM 782 C CA . LEU A 1 106 ? 13.950 4.582 -17.738 1.00 96.88 106 LEU A CA 1
ATOM 783 C C . LEU A 1 106 ? 13.884 3.307 -18.586 1.00 96.88 106 LEU A C 1
ATOM 785 O O . LEU A 1 106 ? 12.845 3.015 -19.169 1.00 96.88 106 LEU A O 1
ATOM 789 N N . GLN A 1 107 ? 14.973 2.536 -18.643 1.00 96.62 107 GLN A N 1
ATOM 790 C CA . GLN A 1 107 ? 15.012 1.271 -19.385 1.00 96.62 107 GLN A CA 1
ATOM 791 C C . GLN A 1 107 ? 14.303 0.130 -18.648 1.00 96.62 107 GLN A C 1
ATOM 793 O O . GLN A 1 107 ? 13.970 -0.886 -19.248 1.00 96.62 107 GLN A O 1
ATOM 798 N N . VAL A 1 108 ? 14.079 0.287 -17.343 1.00 94.75 108 VAL A N 1
ATOM 799 C CA . VAL A 1 108 ? 13.421 -0.700 -16.487 1.00 94.75 108 VAL A CA 1
ATOM 800 C C . VAL A 1 108 ? 12.448 -0.007 -15.544 1.00 94.75 108 VAL A C 1
ATOM 802 O O . VAL A 1 108 ? 12.623 1.165 -15.211 1.00 94.75 108 VAL A O 1
ATOM 805 N N . ARG A 1 109 ? 11.445 -0.758 -15.084 1.00 94.44 109 ARG A N 1
ATOM 806 C CA . ARG A 1 109 ? 10.491 -0.299 -14.071 1.00 94.44 109 ARG A CA 1
ATOM 807 C C . ARG A 1 109 ? 11.192 0.097 -12.765 1.00 94.44 109 ARG A C 1
ATOM 809 O O . ARG A 1 109 ? 12.213 -0.490 -12.403 1.00 94.44 109 ARG A O 1
ATOM 816 N N . GLY A 1 110 ? 10.601 1.042 -12.040 1.00 92.12 110 GLY A N 1
ATOM 817 C CA . GLY A 1 110 ? 10.965 1.397 -10.664 1.00 92.12 110 GLY A CA 1
ATOM 818 C C . GLY A 1 110 ? 11.193 2.889 -10.465 1.00 92.12 110 GLY A C 1
ATOM 819 O O . GLY A 1 110 ? 10.738 3.467 -9.483 1.00 92.12 110 GLY A O 1
ATOM 820 N N . ASN A 1 111 ? 11.857 3.542 -11.418 1.00 94.56 111 ASN A N 1
ATOM 821 C CA . ASN A 1 111 ? 12.132 4.973 -11.318 1.00 94.56 111 ASN A CA 1
ATOM 822 C C . ASN A 1 111 ? 10.902 5.823 -11.678 1.00 94.56 111 ASN A C 1
ATOM 824 O O . ASN A 1 111 ? 9.960 5.367 -12.335 1.00 94.56 111 ASN A O 1
ATOM 828 N N . ALA A 1 112 ? 10.919 7.093 -11.269 1.00 92.56 112 ALA A N 1
ATOM 829 C CA . ALA A 1 112 ? 9.892 8.055 -11.659 1.00 92.56 112 ALA A CA 1
ATOM 830 C C . ALA A 1 112 ? 9.755 8.114 -13.192 1.00 92.56 112 ALA A C 1
ATOM 832 O O . ALA A 1 112 ? 10.757 8.167 -13.902 1.00 92.56 112 ALA A O 1
ATOM 833 N N . GLY A 1 113 ? 8.515 8.093 -13.687 1.00 92.44 113 GLY A N 1
ATOM 834 C CA . GLY A 1 113 ? 8.204 7.996 -15.120 1.00 92.44 113 GLY A CA 1
ATOM 835 C C . GLY A 1 113 ? 7.863 6.584 -15.613 1.00 92.44 113 GLY A C 1
ATOM 836 O O . GLY A 1 113 ? 7.506 6.433 -16.774 1.00 92.44 113 GLY A O 1
ATOM 837 N N . THR A 1 114 ? 7.931 5.566 -14.747 1.00 95.44 114 THR A N 1
ATOM 838 C CA . THR A 1 114 ? 7.582 4.167 -15.089 1.00 95.44 114 THR A CA 1
ATOM 839 C C . THR A 1 114 ? 6.227 3.702 -14.543 1.00 95.44 114 THR A C 1
ATOM 841 O O . THR A 1 114 ? 5.916 2.513 -14.580 1.00 95.44 114 THR A O 1
ATOM 844 N N . HIS A 1 115 ? 5.411 4.635 -14.052 1.00 95.75 115 HIS A N 1
ATOM 845 C CA . HIS A 1 115 ? 4.110 4.362 -13.440 1.00 95.75 115 HIS A CA 1
ATOM 846 C C . HIS A 1 115 ? 2.979 5.022 -14.235 1.00 95.75 115 HIS A C 1
ATOM 848 O O . HIS A 1 115 ? 3.162 6.110 -14.788 1.00 95.75 115 HIS A O 1
ATOM 854 N N . ASP A 1 116 ? 1.819 4.375 -14.263 1.00 93.75 116 ASP A N 1
ATOM 855 C CA . ASP A 1 116 ? 0.583 4.914 -14.815 1.00 93.75 116 ASP A CA 1
ATOM 856 C C . ASP A 1 116 ? -0.083 5.846 -13.794 1.00 93.75 116 ASP A C 1
ATOM 858 O O . ASP A 1 116 ? -0.738 5.415 -12.847 1.00 93.75 116 ASP A O 1
ATOM 862 N N . LEU A 1 117 ? 0.097 7.151 -13.993 1.00 90.44 117 LEU A N 1
ATOM 863 C CA . LEU A 1 117 ? -0.494 8.179 -13.136 1.00 90.44 117 LEU A CA 1
ATOM 864 C C . LEU A 1 117 ? -1.996 8.377 -13.370 1.00 90.44 117 LEU A C 1
ATOM 866 O O . LEU A 1 117 ? -2.635 9.031 -12.557 1.00 90.44 117 LEU A O 1
ATOM 870 N N . ALA A 1 118 ? -2.548 7.892 -14.487 1.00 89.62 118 ALA A N 1
ATOM 871 C CA . ALA A 1 118 ? -3.976 8.011 -14.772 1.00 89.62 118 ALA A CA 1
ATOM 872 C C . ALA A 1 118 ? -4.789 6.900 -14.092 1.00 89.62 118 ALA A C 1
ATOM 874 O O . ALA A 1 118 ? -5.987 7.074 -13.871 1.00 89.62 118 ALA A O 1
ATOM 875 N N . LEU A 1 119 ? -4.146 5.770 -13.778 1.00 84.69 119 LEU A N 1
ATOM 876 C CA . LEU A 1 119 ? -4.733 4.680 -13.001 1.00 84.69 119 LEU A CA 1
ATOM 877 C C . LEU A 1 119 ? -4.775 4.975 -11.488 1.00 84.69 119 LEU A C 1
ATOM 879 O O . LEU A 1 119 ? -5.635 4.425 -10.798 1.00 84.69 119 LEU A O 1
ATOM 883 N N . GLY A 1 120 ? -3.834 5.787 -10.989 1.00 70.00 120 GLY A N 1
ATOM 884 C CA . GLY A 1 120 ? -3.667 6.132 -9.568 1.00 70.00 120 GLY A CA 1
ATOM 885 C C . GLY A 1 120 ? -4.389 7.384 -9.088 1.00 70.00 120 GLY A C 1
ATOM 886 O O . GLY A 1 120 ? -5.017 8.093 -9.904 1.00 70.00 120 GLY A O 1
#

Radius of gyration: 19.5 Å; chains: 1; bounding box: 37×44×48 Å

Sequence (120 aa):
ADRLGAANDALHDDPTVAARIFHLYLPVYFFVRELVEQHRATGSTSAVAIGLSAPQGCGKTTLVELLVDAFAADGLSCAAVSIDDFYLTGREQDIVAATHASNPLLQVRGNAGTHDLALG

Organism: NCBI:txid156173

Secondary structure (DSSP, 8-state):
--SSHHHHHHHTT-HHHHHHIIIIIHHHHHHHHHHHHHHHHTT--SPPP------TTSSHHHHHHHHHHHHHHTT-------GGGGBPPHHHHHHHHHHTTT-GGGSSTTSTTSB-TTT-

pLDDT: mean 88.32, std 16.25, range [30.3, 97.75]

InterPro domains:
  IPR027417 P-loop containing nucleoside triphosphate hydrolase [G3DSA:3.40.50.300] (23-120)
  IPR027417 P-loop containing nucleoside triphosphate hydrolase [SSF52540] (50-110)